Protein 9L6B (pdb70)

Foldseek 3Di:
DAAQDPLPPRDGNCPQLVCCLVVNDPQPDVSSVVSNVVSCVVVVPLVSVQVSDDVVVVSD/DCPVVVVVVVVFKAWDDKDWDDKDDDPVQQKIKTWIWIWIDGPHRIDIDTDIDMDGDDDD/DDDDDDDDDDDDDQQPQPPVNPRGGNVPDPND

Solvent-accessible surface area: 8846 Å² total; per-residue (Å²): 242,78,100,87,6,44,0,60,42,90,77,63,31,66,114,21,2,7,69,6,27,81,58,126,81,100,7,59,24,0,14,65,5,17,64,0,10,10,0,1,67,48,83,124,45,8,81,8,0,30,103,1,46,24,88,102,36,98,7,71,90,54,91,105,108,16,81,62,37,19,91,82,36,178,67,104,16,18,43,43,65,54,65,64,110,42,101,95,121,65,27,1,71,0,3,13,0,3,67,27,15,88,170,66,150,120,30,35,67,27,30,66,4,73,0,24,51,74,138,125,56,4,32,42,33,60,27,90,178,35,172,68,39,150,112,70,108,6,29,32,65,60,66,98,77,35,60,110,20,30,15,159

Nearest PDB structures (foldseek):
  2jq5-assembly1_A  TM=8.920E-01  e=1.299E-02  Rhodopseudomonas palustris
  2i9w-assembly1_A  TM=8.426E-01  e=1.910E-02  Psychrobacter arcticus
  7f0z-assembly1_A  TM=7.567E-01  e=7.129E-01  Aspergillus novofumigatus
  7f11-assembly1_B  TM=8.330E-01  e=1.146E+00  Aspergillus novofumigatus
  7f0y-assembly1_B  TM=8.295E-01  e=1.146E+00  Aspergillus novofumigatus

Radius of gyration: 15.63 Å; Cα contacts (8 Å, |Δi|>4): 291; chains: 3; bounding box: 42×42×37 Å

Sequence (152 aa):
MSQPCPCGSADEYSLCCGRIVSGERVAPDPSHLMRSRYCAFVMKDADYLIKSWHPTCNAAAFRDDIIAGFANTRWLGLTIFEHTWSEAENTGYVSFIARFSEQGKNGAIIERSRFIKENGQWYYIDGTRPQLGRNDPCPCGSGKKFKKCCGQ

InterPro domains:
  IPR004027 SEC-C motif [PF02810] (1-19)
  IPR004027 SEC-C motif [PF02810] (134-151)
  IPR023006 YchJ-like [MF_00612] (1-128)
  IPR032710 NTF2-like domain superfamily [SSF54427] (25-129)
  IPR048469 YchJ-like, middle NTF2-like domain [PF17775] (30-127)

Organism: Salmonella typhimurium (strain 14028s / SGSC 2262) (NCBI:txid588858)

Secondary structure (DSSP, 8-state):
---B-TTSSSSBGGGTHHHHHTTSS---SHHHHHHHHHHHHHTT-HHHHHHHB-GGG---/--HHHHHHHHTT-EEEEEEEEEEEEETTTTEEEEEEEEEEEETTEEEEEEEEEEEEE---/-EEEEEEE-----SSSBPTT--SSBTTTTT--

B-factor: mean 64.65, std 25.02, range [28.22, 167.65]

Structure (mmCIF, N/CA/C/O backbone):
data_9L6B
#
_entry.id   9L6B
#
_cell.length_a   58.937
_cell.length_b   58.937
_cell.length_c   124.367
_cell.angle_alpha   90.000
_cell.angle_beta   90.000
_cell.angle_gamma   90.000
#
_symmetry.space_group_name_H-M   'P 43 21 2'
#
loop_
_entity.id
_entity.type
_entity.pdbx_description
1 polymer 'UPF0225 protein YchJ -A'
2 polymer 'UPF0225 protein YchJ -B'
3 polymer 'UPF0225 protein YchJ -C'
4 water water
#
loop_
_atom_site.group_PDB
_atom_site.id
_atom_site.type_symbol
_atom_site.label_atom_id
_atom_site.label_alt_id
_atom_site.label_comp_id
_atom_site.label_asym_id
_atom_site.label_entity_id
_atom_site.label_seq_id
_atom_site.pdbx_PDB_ins_code
_atom_site.Cartn_x
_atom_site.Cartn_y
_atom_site.Cartn_z
_atom_site.occupancy
_atom_site.B_iso_or_equiv
_atom_site.auth_seq_id
_atom_site.auth_comp_id
_atom_site.auth_asym_id
_atom_site.auth_atom_id
_atom_site.pdbx_PDB_model_num
ATOM 1 N N . MET A 1 1 ? 34.17040 -21.91233 19.77788 1.000 64.36495 1 MET A N 1
ATOM 2 C CA . MET A 1 1 ? 33.46899 -20.64312 19.90603 1.000 61.07151 1 MET A CA 1
ATOM 3 C C . MET A 1 1 ? 31.99413 -20.99648 19.88850 1.000 62.14231 1 MET A C 1
ATOM 4 O O . MET A 1 1 ? 31.64129 -22.11798 19.53865 1.000 72.04449 1 MET A O 1
ATOM 9 N N . SER A 1 2 ? 31.10287 -20.10735 20.29662 1.000 51.10012 2 SER A N 1
ATOM 10 C CA . SER A 1 2 ? 29.73639 -20.56827 20.45913 1.000 62.89358 2 SER A CA 1
ATOM 11 C C . SER A 1 2 ? 28.76192 -19.54442 19.88495 1.000 67.46385 2 SER A C 1
ATOM 12 O O . SER A 1 2 ? 29.11297 -18.69658 19.05401 1.000 55.74848 2 SER A O 1
ATOM 15 N N . GLN A 1 3 ? 27.51266 -19.64188 20.34101 1.000 64.02191 3 GLN A N 1
ATOM 16 C CA . GLN A 1 3 ? 26.33741 -19.32900 19.53273 1.000 58.09431 3 GLN A CA 1
ATOM 17 C C . GLN A 1 3 ? 25.39646 -18.43528 20.32657 1.000 54.03932 3 GLN A C 1
ATOM 18 O O . GLN A 1 3 ? 24.35316 -18.87715 20.81410 1.000 49.57923 3 GLN A O 1
ATOM 24 N N . PRO A 1 4 ? 25.75199 -17.17254 20.49730 1.000 52.49402 4 PRO A N 1
ATOM 25 C CA . PRO A 1 4 ? 24.83389 -16.23427 21.14249 1.000 49.94478 4 PRO A CA 1
ATOM 26 C C . PRO A 1 4 ? 23.50197 -16.16619 20.42714 1.000 50.33422 4 PRO A C 1
ATOM 27 O O . PRO A 1 4 ? 23.44460 -16.16790 19.19178 1.000 49.83415 4 PRO A O 1
ATOM 31 N N . CYS A 1 5 ? 22.42707 -16.06821 21.22460 1.000 46.53766 5 CYS A N 1
ATOM 32 C CA . CYS A 1 5 ? 21.07451 -16.17088 20.70711 1.000 47.71737 5 CYS A CA 1
ATOM 33 C C . CYS A 1 5 ? 20.82480 -15.04840 19.69449 1.000 43.83444 5 CYS A C 1
ATOM 34 O O . CYS A 1 5 ? 21.11994 -13.88495 19.99418 1.000 43.29261 5 CYS A O 1
ATOM 37 N N . PRO A 1 6 ? 20.25274 -15.34304 18.53823 1.000 43.67736 6 PRO A N 1
ATOM 38 C CA . PRO A 1 6 ? 19.73752 -14.23919 17.71004 1.000 45.96335 6 PRO A CA 1
ATOM 39 C C . PRO A 1 6 ? 18.69162 -13.37385 18.43970 1.000 55.59532 6 PRO A C 1
ATOM 40 O O . PRO A 1 6 ? 18.41175 -12.28210 17.90564 1.000 56.30798 6 PRO A O 1
ATOM 44 N N . CYS A 1 7 ? 18.16536 -13.80533 19.63304 1.000 44.20270 7 CYS A N 1
ATOM 45 C CA . CYS A 1 7 ? 17.33390 -13.02216 20.57135 1.000 53.94336 7 CYS A CA 1
ATOM 46 C C . CYS A 1 7 ? 17.98656 -11.63921 20.54531 1.000 50.65052 7 CYS A C 1
ATOM 47 O O . CYS A 1 7 ? 17.31714 -10.60837 20.43129 1.000 50.50252 7 CYS A O 1
ATOM 50 N N . GLY A 1 8 ? 19.31530 -11.61437 20.56437 1.000 50.41284 8 GLY A N 1
ATOM 51 C CA . GLY A 1 8 ? 20.05305 -10.43660 20.96696 1.000 50.19001 8 GLY A CA 1
ATOM 52 C C . GLY A 1 8 ? 20.32102 -10.37870 22.45615 1.000 50.75900 8 GLY A C 1
ATOM 53 O O . GLY A 1 8 ? 20.81354 -9.35280 22.94857 1.000 51.34707 8 GLY A O 1
ATOM 54 N N . SER A 1 9 ? 20.03002 -11.45496 23.18806 1.000 48.00398 9 SER A N 1
ATOM 55 C CA . SER A 1 9 ? 20.07769 -11.42430 24.65019 1.000 51.31086 9 SER A CA 1
ATOM 56 C C . SER A 1 9 ? 21.47240 -11.64657 25.21376 1.000 58.75549 9 SER A C 1
ATOM 57 O O . SER A 1 9 ? 21.64564 -11.50971 26.43197 1.000 54.47185 9 SER A O 1
ATOM 60 N N . ALA A 1 10 ? 22.44998 -12.01535 24.37376 1.000 51.99193 10 ALA A N 1
ATOM 61 C CA . ALA A 1 10 ? 23.81747 -12.32700 24.79317 1.000 55.15102 10 ALA A CA 1
ATOM 62 C C . ALA A 1 10 ? 23.91539 -13.62494 25.58844 1.000 57.69206 10 ALA A C 1
ATOM 63 O O . ALA A 1 10 ? 24.92766 -13.86768 26.25458 1.000 58.71967 10 ALA A O 1
ATOM 65 N N . ASP A 1 11 ? 22.89030 -14.46783 25.55502 1.000 56.98532 11 ASP A N 1
ATOM 66 C CA . ASP A 1 11 ? 22.99461 -15.82406 26.07101 1.000 48.41388 11 ASP A CA 1
ATOM 67 C C . ASP A 1 11 ? 23.21315 -16.79795 24.92504 1.000 54.42733 11 ASP A C 1
ATOM 68 O O . ASP A 1 11 ? 22.85661 -16.52426 23.77750 1.000 50.11505 11 ASP A O 1
ATOM 73 N N . GLU A 1 12 ? 23.78540 -17.95507 25.24717 1.000 52.65418 12 GLU A N 1
ATOM 74 C CA . GLU A 1 12 ? 23.82288 -19.04435 24.27626 1.000 51.74369 12 GLU A CA 1
ATOM 75 C C . GLU A 1 12 ? 22.42187 -19.33701 23.75645 1.000 54.44368 12 GLU A C 1
ATOM 76 O O . GLU A 1 12 ? 21.45814 -19.38113 24.52759 1.000 52.20175 12 GLU A O 1
ATOM 82 N N . TYR A 1 13 ? 22.32222 -19.57408 22.44236 1.000 51.09727 13 TYR A N 1
ATOM 83 C CA . TYR A 1 13 ? 21.02953 -19.85860 21.83491 1.000 52.03905 13 TYR A CA 1
ATOM 84 C C . TYR A 1 13 ? 20.34034 -21.02367 22.52995 1.000 56.41604 13 TYR A C 1
ATOM 85 O O . TYR A 1 13 ? 19.14771 -20.94774 22.84428 1.000 54.23812 13 TYR A O 1
ATOM 94 N N . SER A 1 14 ? 21.08379 -22.10579 22.79407 1.000 55.24856 14 SER A N 1
ATOM 95 C CA . SER A 1 14 ? 20.51786 -23.28447 23.44641 1.000 58.36595 14 SER A CA 1
ATOM 96 C C . SER A 1 14 ? 19.99136 -22.99054 24.84588 1.000 56.40836 14 SER A C 1
ATOM 97 O O . SER A 1 14 ? 19.18856 -23.77055 25.35902 1.000 58.90630 14 SER A O 1
ATOM 100 N N . LEU A 1 15 ? 20.43966 -21.91225 25.48312 1.000 54.19633 15 LEU A N 1
ATOM 101 C CA . LEU A 1 15 ? 19.93969 -21.51782 26.79584 1.000 54.90039 15 LEU A CA 1
ATOM 102 C C . LEU A 1 15 ? 19.00704 -20.30614 26.76459 1.000 59.19991 15 LEU A C 1
ATOM 103 O O . LEU A 1 15 ? 18.47493 -19.93760 27.81343 1.000 60.81553 15 LEU A O 1
ATOM 108 N N . CYS A 1 16 ? 18.79774 -19.67141 25.60408 1.000 53.53789 16 CYS A N 1
ATOM 109 C CA . CYS A 1 16 ? 17.86820 -18.54665 25.47273 1.000 54.78670 16 CYS A CA 1
ATOM 110 C C . CYS A 1 16 ? 16.64468 -19.03803 24.71236 1.000 55.64094 16 CYS A C 1
ATOM 111 O O . CYS A 1 16 ? 15.85488 -19.82803 25.22876 1.000 52.98027 16 CYS A O 1
ATOM 114 N N . CYS A 1 17 ? 16.52246 -18.62711 23.45467 1.000 54.28304 17 CYS A N 1
ATOM 115 C CA . CYS A 1 17 ? 15.34100 -18.95724 22.67184 1.000 57.33442 17 CYS A CA 1
ATOM 116 C C . CYS A 1 17 ? 15.28290 -20.43407 22.26647 1.000 55.06699 17 CYS A C 1
ATOM 117 O O . CYS A 1 17 ? 14.19078 -20.95068 22.00262 1.000 50.10856 17 CYS A O 1
ATOM 120 N N . GLY A 1 18 ? 16.41570 -21.13933 22.26874 1.000 53.38443 18 GLY A N 1
ATOM 121 C CA . GLY A 1 18 ? 16.43666 -22.51191 21.77517 1.000 54.14611 18 GLY A CA 1
ATOM 122 C C . GLY A 1 18 ? 15.68642 -23.49885 22.65047 1.000 57.73833 18 GLY A C 1
ATOM 123 O O . GLY A 1 18 ? 15.08879 -24.45352 22.14573 1.000 61.16664 18 GLY A O 1
ATOM 124 N N . ARG A 1 19 ? 15.72598 -23.29924 23.96773 1.000 57.83322 19 ARG A N 1
ATOM 125 C CA . ARG A 1 19 ? 14.93921 -24.12556 24.87989 1.000 58.96447 19 ARG A CA 1
ATOM 126 C C . ARG A 1 19 ? 13.44469 -24.01642 24.60829 1.000 56.86716 19 ARG A C 1
ATOM 127 O O . ARG A 1 19 ? 12.69248 -24.97136 24.84011 1.000 57.23224 19 ARG A O 1
ATOM 135 N N . ILE A 1 20 ? 12.98654 -22.83939 24.18653 1.000 56.41056 20 ILE A N 1
ATOM 136 C CA . ILE A 1 20 ? 11.56630 -22.64417 23.93146 1.000 55.27372 20 ILE A CA 1
ATOM 137 C C . ILE A 1 20 ? 11.19054 -23.23089 22.57940 1.000 53.14757 20 ILE A C 1
ATOM 138 O O . ILE A 1 20 ? 10.17149 -23.91328 22.44010 1.000 53.19213 20 ILE A O 1
ATOM 143 N N . VAL A 1 21 ? 12.01128 -22.98501 21.56386 1.000 52.58321 21 VAL A N 1
ATOM 144 C CA . VAL A 1 21 ? 11.69390 -23.50008 20.23721 1.000 54.22537 21 VAL A CA 1
ATOM 145 C C . VAL A 1 21 ? 11.65093 -25.02468 20.25746 1.000 60.32630 21 VAL A C 1
ATOM 146 O O . VAL A 1 21 ? 10.78214 -25.64570 19.63273 1.000 61.32273 21 VAL A O 1
ATOM 150 N N . SER A 1 22 ? 12.54270 -25.64811 21.03297 1.000 60.99839 22 SER A N 1
ATOM 151 C CA . SER A 1 22 ? 12.62916 -27.10089 21.08854 1.000 61.06591 22 SER A CA 1
ATOM 152 C C . SER A 1 22 ? 11.46118 -27.73935 21.82592 1.000 64.72297 22 SER A C 1
ATOM 153 O O . SER A 1 22 ? 11.31161 -28.96157 21.76383 1.000 68.75194 22 SER A O 1
ATOM 156 N N . GLY A 1 23 ? 10.63830 -26.95774 22.52133 1.000 62.71882 23 GLY A N 1
ATOM 157 C CA . GLY A 1 23 ? 9.55711 -27.50822 23.30908 1.000 57.54664 23 GLY A CA 1
ATOM 158 C C . GLY A 1 23 ? 9.94410 -27.88211 24.71629 1.000 59.72140 23 GLY A C 1
ATOM 159 O O . GLY A 1 23 ? 9.08212 -28.32195 25.48470 1.000 58.81284 23 GLY A O 1
ATOM 160 N N . GLU A 1 24 ? 11.21148 -27.69657 25.08137 1.000 61.34175 24 GLU A N 1
ATOM 161 C CA . GLU A 1 24 ? 11.70135 -28.11361 26.38846 1.000 60.40683 24 GLU A CA 1
ATOM 162 C C . GLU A 1 24 ? 11.28658 -27.15244 27.49596 1.000 60.42691 24 GLU A C 1
ATOM 163 O O . GLU A 1 24 ? 11.16959 -27.56326 28.65660 1.000 68.43703 24 GLU A O 1
ATOM 169 N N . ARG A 1 25 ? 11.05736 -25.88200 27.17693 1.000 57.14725 25 ARG A N 1
ATOM 170 C CA . ARG A 1 25 ? 10.65779 -24.90097 28.17962 1.000 60.42263 25 ARG A CA 1
ATOM 171 C C . ARG A 1 25 ? 9.46788 -24.09578 27.66973 1.000 59.20381 25 ARG A C 1
ATOM 172 O O . ARG A 1 25 ? 9.49642 -23.57982 26.55141 1.000 55.32128 25 ARG A O 1
ATOM 180 N N . VAL A 1 26 ? 8.42511 -23.98701 28.49244 1.000 60.24856 26 VAL A N 1
ATOM 181 C CA . VAL A 1 26 ? 7.31089 -23.10225 28.17616 1.000 55.87336 26 VAL A CA 1
ATOM 182 C C . VAL A 1 26 ? 7.76088 -21.65314 28.32314 1.000 54.27109 26 VAL A C 1
ATOM 183 O O . VAL A 1 26 ? 8.42665 -21.29049 29.30088 1.000 49.88053 26 VAL A O 1
ATOM 187 N N . ALA A 1 27 ? 7.39568 -20.82133 27.35763 1.000 49.84878 27 ALA A N 1
ATOM 188 C CA . ALA A 1 27 ? 7.78350 -19.41856 27.38897 1.000 48.25688 27 ALA A CA 1
ATOM 189 C C . ALA A 1 27 ? 7.10176 -18.71452 28.54807 1.000 51.80503 27 ALA A C 1
ATOM 190 O O . ALA A 1 27 ? 5.86743 -18.65816 28.58158 1.000 54.34034 27 ALA A O 1
ATOM 192 N N . PRO A 1 28 ? 7.84559 -18.14422 29.50073 1.000 50.80304 28 PRO A N 1
ATOM 193 C CA . PRO A 1 28 ? 7.21176 -17.61683 30.72097 1.000 49.75328 28 PRO A CA 1
ATOM 194 C C . PRO A 1 28 ? 6.43086 -16.33529 30.52543 1.000 49.92714 28 PRO A C 1
ATOM 195 O O . PRO A 1 28 ? 5.58435 -16.03969 31.37036 1.000 46.58647 28 PRO A O 1
ATOM 199 N N . ASP A 1 29 ? 6.66573 -15.55337 29.47249 1.000 47.09397 29 ASP A N 1
ATOM 200 C CA . ASP A 1 29 ? 5.95334 -14.29045 29.33805 1.000 47.96851 29 ASP A CA 1
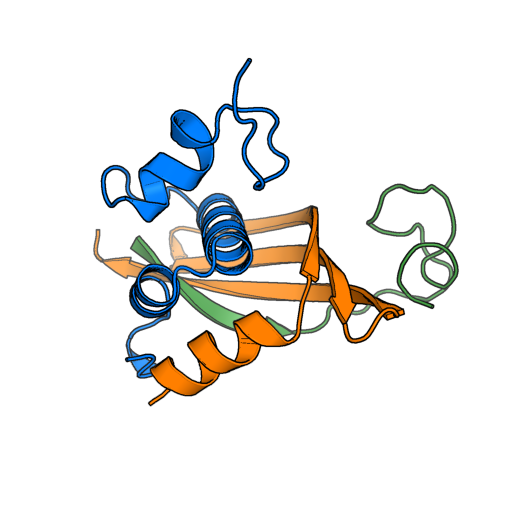ATOM 201 C C . ASP A 1 29 ? 5.93059 -13.90686 27.86290 1.000 43.24170 29 ASP A C 1
ATOM 202 O O . ASP A 1 29 ? 6.58343 -14.55748 27.04296 1.000 49.29398 29 ASP A O 1
ATOM 207 N N . PRO A 1 30 ? 5.18914 -12.86185 27.48723 1.000 43.94108 30 PRO A N 1
ATOM 208 C CA . PRO A 1 30 ? 5.14996 -12.50737 26.04897 1.000 43.66244 30 PRO A CA 1
ATOM 209 C C . PRO A 1 30 ? 6.49633 -12.05774 25.49484 1.000 44.43408 30 PRO A C 1
ATOM 210 O O . PRO A 1 30 ? 6.79335 -12.32724 24.32468 1.000 41.31202 30 PRO A O 1
ATOM 214 N N . SER A 1 31 ? 7.33052 -11.39913 26.29868 1.000 46.24187 31 SER A N 1
ATOM 215 C CA . SER A 1 31 ? 8.64497 -10.98718 25.81646 1.000 46.51303 31 SER A CA 1
ATOM 216 C C . SER A 1 31 ? 9.47191 -12.18598 25.36430 1.000 45.30153 31 SER A C 1
ATOM 217 O O . SER A 1 31 ? 10.05932 -12.17511 24.28256 1.000 48.40731 31 SER A O 1
ATOM 220 N N . HIS A 1 32 ? 9.52532 -13.23673 26.18134 1.000 44.30595 32 HIS A N 1
ATOM 221 C CA . HIS A 1 32 ? 10.24834 -14.43339 25.77798 1.000 44.44709 32 HIS A CA 1
ATOM 222 C C . HIS A 1 32 ? 9.62689 -15.06588 24.54375 1.000 44.51572 32 HIS A C 1
ATOM 223 O O . HIS A 1 32 ? 10.34202 -15.62232 23.70558 1.000 47.22088 32 HIS A O 1
ATOM 230 N N . LEU A 1 33 ? 8.29409 -15.02823 24.42105 1.000 45.53500 33 LEU A N 1
ATOM 231 C CA . LEU A 1 33 ? 7.66589 -15.62561 23.24330 1.000 43.23329 33 LEU A CA 1
ATOM 232 C C . LEU A 1 33 ? 8.03572 -14.85010 21.99221 1.000 42.43499 33 LEU A C 1
ATOM 233 O O . LEU A 1 33 ? 8.35794 -15.44363 20.95592 1.000 42.98770 33 LEU A O 1
ATOM 238 N N . MET A 1 34 ? 7.96543 -13.52371 22.07641 1.000 41.13591 34 MET A N 1
ATOM 239 C CA . MET A 1 34 ? 8.34575 -12.66152 20.96522 1.000 47.43688 34 MET A CA 1
ATOM 240 C C . MET A 1 34 ? 9.76372 -12.96095 20.51285 1.000 45.07124 34 MET A C 1
ATOM 241 O O . MET A 1 34 ? 10.01079 -13.18902 19.32987 1.000 40.44156 34 MET A O 1
ATOM 246 N N . ARG A 1 35 ? 10.70398 -12.98841 21.45635 1.000 48.73471 35 ARG A N 1
ATOM 247 C CA . ARG A 1 35 ? 12.07955 -13.32709 21.11337 1.000 49.32171 35 ARG A CA 1
ATOM 248 C C . ARG A 1 35 ? 12.15057 -14.65461 20.39604 1.000 47.63752 35 ARG A C 1
ATOM 249 O O . ARG A 1 35 ? 12.83376 -14.77478 19.37407 1.000 44.47659 35 ARG A O 1
ATOM 257 N N . SER A 1 36 ? 11.44130 -15.66581 20.90710 1.000 44.10748 36 SER A N 1
ATOM 258 C CA . SER A 1 36 ? 11.56264 -17.00189 20.32788 1.000 48.09296 36 SER A CA 1
ATOM 259 C C . SER A 1 36 ? 10.94298 -17.07936 18.93671 1.000 45.95743 36 SER A C 1
ATOM 260 O O . SER A 1 36 ? 11.39436 -17.87252 18.10493 1.000 45.64466 36 SER A O 1
ATOM 263 N N . ARG A 1 37 ? 9.90042 -16.29530 18.65758 1.000 44.48923 37 ARG A N 1
ATOM 264 C CA . ARG A 1 37 ? 9.36369 -16.29164 17.29572 1.000 46.36049 37 ARG A CA 1
ATOM 265 C C . ARG A 1 37 ? 10.28160 -15.53558 16.34562 1.000 49.27176 37 ARG A C 1
ATOM 266 O O . ARG A 1 37 ? 10.39068 -15.89962 15.17382 1.000 49.82532 37 ARG A O 1
ATOM 274 N N . TYR A 1 38 ? 10.92945 -14.46728 16.81700 1.000 48.49055 38 TYR A N 1
ATOM 275 C CA . TYR A 1 38 ? 11.92361 -13.80889 15.98239 1.000 48.36292 38 TYR A CA 1
ATOM 276 C C . TYR A 1 38 ? 13.03509 -14.78495 15.60806 1.000 52.29138 38 TYR A C 1
ATOM 277 O O . TYR A 1 38 ? 13.46112 -14.83843 14.44957 1.000 46.80348 38 TYR A O 1
ATOM 286 N N . CYS A 1 39 ? 13.48993 -15.59247 16.57274 1.000 48.66638 39 CYS A N 1
ATOM 287 C CA . CYS A 1 39 ? 14.47351 -16.62744 16.27397 1.000 49.19582 39 CYS A CA 1
ATOM 288 C C . CYS A 1 39 ? 13.96652 -17.57601 15.20915 1.000 53.54351 39 CYS A C 1
ATOM 289 O O . CYS A 1 39 ? 14.67238 -17.85598 14.23983 1.000 54.65440 39 CYS A O 1
ATOM 292 N N . ALA A 1 40 ? 12.74506 -18.09055 15.37606 1.000 51.51807 40 ALA A N 1
ATOM 293 C CA . ALA A 1 40 ? 12.18178 -19.00202 14.38314 1.000 51.32650 40 ALA A CA 1
AT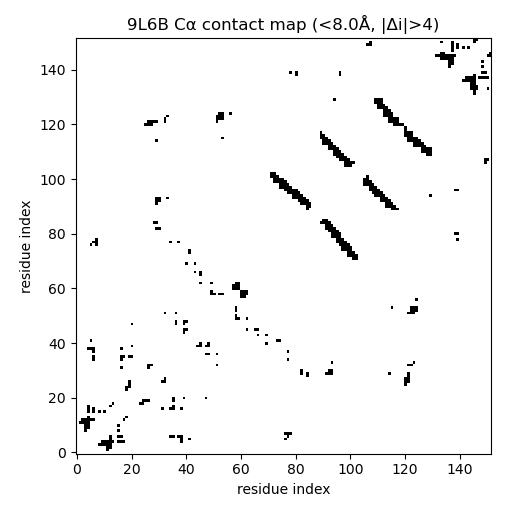OM 294 C C . ALA A 1 40 ? 12.10200 -18.36819 12.99815 1.000 53.17974 40 ALA A C 1
ATOM 295 O O . ALA A 1 40 ? 12.20409 -19.07507 11.99327 1.000 54.00899 40 ALA A O 1
ATOM 297 N N . PHE A 1 41 ? 11.92351 -17.05053 12.90723 1.000 52.47369 41 PHE A N 1
ATOM 298 C CA . PHE A 1 41 ? 11.99718 -16.41170 11.59443 1.000 52.22567 41 PHE A CA 1
ATOM 299 C C . PHE A 1 41 ? 13.42461 -16.43388 11.05808 1.000 55.12472 41 PHE A C 1
ATOM 300 O O . PHE A 1 41 ? 13.65808 -16.74577 9.88160 1.000 58.02179 41 PHE A O 1
ATOM 308 N N . VAL A 1 42 ? 14.38286 -16.06341 11.90551 1.000 51.86803 42 VAL A N 1
ATOM 309 C CA . VAL A 1 42 ? 15.80012 -16.13652 11.56013 1.000 54.16336 42 VAL A CA 1
ATOM 310 C C . VAL A 1 42 ? 16.18017 -17.55549 11.14844 1.000 55.73947 42 VAL A C 1
ATOM 311 O O . VAL A 1 42 ? 16.81088 -17.76949 10.10852 1.000 58.42312 42 VAL A O 1
ATOM 315 N N . MET A 1 43 ? 15.78363 -18.54666 11.94476 1.000 53.52201 43 MET A N 1
ATOM 316 C CA . MET A 1 43 ? 16.16434 -19.93398 11.71731 1.000 56.85831 43 MET A CA 1
ATOM 317 C C . MET A 1 43 ? 15.23981 -20.65563 10.74858 1.000 55.82430 43 MET A C 1
ATOM 318 O O . MET A 1 43 ? 15.38779 -21.86974 10.56463 1.000 57.39171 43 MET A O 1
ATOM 323 N N . LYS A 1 44 ? 14.28450 -19.94325 10.14858 1.000 57.94990 44 LYS A N 1
ATOM 324 C CA . LYS A 1 44 ? 13.36563 -20.49890 9.15579 1.000 55.37581 44 LYS A CA 1
ATOM 325 C C . LYS A 1 44 ? 12.68571 -21.77408 9.65487 1.000 55.94176 44 LYS A C 1
ATOM 326 O O . LYS A 1 44 ? 12.52027 -22.75013 8.91881 1.000 59.74584 44 LYS A O 1
ATOM 332 N N . ASP A 1 45 ? 12.25015 -21.74383 10.91768 1.000 53.00880 45 ASP A N 1
ATOM 333 C CA . ASP A 1 45 ? 11.52299 -22.84819 11.55321 1.000 55.72749 45 ASP A CA 1
ATOM 334 C C . ASP A 1 45 ? 10.01909 -22.56581 11.47564 1.000 62.68265 45 ASP A C 1
ATOM 335 O O . ASP A 1 45 ? 9.42245 -22.02791 12.41403 1.000 55.82310 45 ASP A O 1
ATOM 340 N N . ALA A 1 46 ? 9.39219 -22.97676 10.36154 1.000 58.35465 46 ALA A N 1
ATOM 341 C CA . ALA A 1 46 ? 7.96814 -22.71417 10.16848 1.000 55.06266 46 ALA A CA 1
ATOM 342 C C . ALA A 1 46 ? 7.10482 -23.44483 11.18640 1.000 55.54619 46 ALA A C 1
ATOM 343 O O . ALA A 1 46 ? 6.05549 -22.93280 11.57729 1.000 56.53382 46 ALA A O 1
ATOM 345 N N . ASP A 1 47 ? 7.52223 -24.62685 11.64006 1.000 59.09295 47 ASP A N 1
ATOM 346 C CA . ASP A 1 47 ? 6.67675 -25.38964 12.55574 1.000 57.87242 47 ASP A CA 1
ATOM 347 C C . ASP A 1 47 ? 6.56958 -24.71657 13.91958 1.000 56.69798 47 ASP A C 1
ATOM 348 O O . ASP A 1 47 ? 5.50653 -24.75652 14.54669 1.000 53.26514 47 ASP A O 1
ATOM 353 N N . TYR A 1 48 ? 7.64626 -24.08890 14.40385 1.000 54.39033 48 TYR A N 1
ATOM 354 C CA . TYR A 1 48 ? 7.52697 -23.39770 15.68360 1.000 53.24710 48 TYR A CA 1
ATOM 355 C C . TYR A 1 48 ? 6.63768 -22.16879 15.55877 1.000 52.69024 48 TYR A C 1
ATOM 356 O O . TYR A 1 48 ? 5.90694 -21.83292 16.49512 1.000 51.42713 48 TYR A O 1
ATOM 365 N N . LEU A 1 49 ? 6.70589 -21.46625 14.42706 1.000 52.80639 49 LEU A N 1
ATOM 366 C CA . LEU A 1 49 ? 5.82424 -20.32039 14.22987 1.000 52.62617 49 LEU A CA 1
ATOM 367 C C . LEU A 1 49 ? 4.36911 -20.74682 14.22341 1.000 51.83782 49 LEU A C 1
ATOM 368 O O . LEU A 1 49 ? 3.51155 -20.09299 14.83317 1.000 50.37029 49 LEU A O 1
ATOM 373 N N . ILE A 1 50 ? 4.07075 -21.83840 13.53109 1.000 51.96756 50 ILE A N 1
ATOM 374 C CA . ILE A 1 50 ? 2.71034 -22.35438 13.53439 1.000 52.95829 50 ILE A CA 1
ATOM 375 C C . ILE A 1 50 ? 2.28109 -22.67283 14.95617 1.000 52.80201 50 ILE A C 1
ATOM 376 O O . ILE A 1 50 ? 1.21961 -22.23770 15.41019 1.000 52.95466 50 ILE A O 1
ATOM 381 N N . LYS A 1 51 ? 3.13465 -23.38418 15.70191 1.000 52.44482 51 LYS A N 1
ATOM 382 C CA . LYS A 1 51 ? 2.78727 -23.83424 17.04603 1.000 51.12381 51 LYS A CA 1
ATOM 383 C C . LYS A 1 51 ? 2.62545 -22.68567 18.04656 1.000 53.13397 51 LYS A C 1
ATOM 384 O O . LYS A 1 51 ? 1.92209 -22.85391 19.05586 1.000 48.95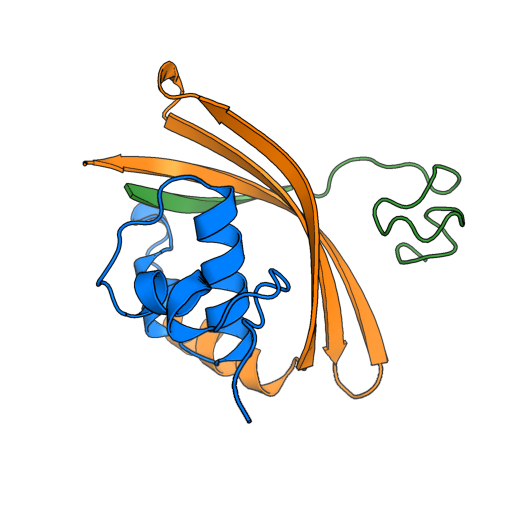413 51 LYS A O 1
ATOM 390 N N . SER A 1 52 ? 3.26563 -21.53797 17.81927 1.000 47.48661 52 SER A N 1
ATOM 391 C CA . SER A 1 52 ? 3.12964 -20.41160 18.73257 1.000 52.17984 52 SER A CA 1
ATOM 392 C C . SER A 1 52 ? 2.12157 -19.37617 18.25379 1.000 49.81264 52 SER A C 1
ATOM 393 O O . SER A 1 52 ? 1.93347 -18.36211 18.93242 1.000 48.36935 52 SER A O 1
ATOM 396 N N . TRP A 1 53 ? 1.46393 -19.61590 17.11928 1.000 49.89645 53 TRP A N 1
ATOM 397 C CA . TRP A 1 53 ? 0.34783 -18.78803 16.67584 1.000 48.82978 53 TRP A CA 1
ATOM 398 C C . TRP A 1 53 ? -0.93883 -19.21826 17.38546 1.000 45.74591 53 TRP A C 1
ATOM 399 O O . TRP A 1 53 ? -1.23611 -20.41530 17.48567 1.000 45.10502 53 TRP A O 1
ATOM 410 N N . HIS A 1 54 ? -1.71094 -18.23629 17.84797 1.000 42.27163 54 HIS A N 1
ATOM 411 C CA . HIS A 1 54 ? -2.97829 -18.51518 18.52039 1.000 46.63158 54 HIS A CA 1
ATOM 412 C C . HIS A 1 54 ? -3.83418 -19.46181 17.68222 1.000 48.95623 54 HIS A C 1
ATOM 413 O O . HIS A 1 54 ? -3.94826 -19.27179 16.46528 1.000 49.53679 54 HIS A O 1
ATOM 420 N N . PRO A 1 55 ? -4.46631 -20.47158 18.29348 1.000 52.24904 55 PRO A N 1
ATOM 421 C CA . PRO A 1 55 ? -5.13824 -21.51063 17.49633 1.000 48.34761 55 PRO A CA 1
ATOM 422 C C . PRO A 1 55 ? -6.24257 -20.98831 16.58884 1.000 49.53222 55 PRO A C 1
ATOM 423 O O . PRO A 1 55 ? -6.45760 -21.56389 15.51872 1.000 50.58658 55 PRO A O 1
ATOM 427 N N . THR A 1 56 ? -6.94276 -19.91531 16.96074 1.000 49.66046 56 THR A N 1
ATOM 428 C CA . THR A 1 56 ? -8.03218 -19.44715 16.10801 1.000 53.33588 56 THR A CA 1
ATOM 429 C C . THR A 1 56 ? -7.54477 -18.92327 14.76449 1.000 52.60443 56 THR A C 1
ATOM 430 O O . THR A 1 56 ? -8.33143 -18.85434 13.81250 1.000 52.65763 56 THR A O 1
ATOM 434 N N . CYS A 1 57 ? -6.26166 -18.59088 14.64623 1.000 56.30719 57 CYS A N 1
ATOM 435 C CA . CYS A 1 57 ? -5.75524 -18.07900 13.38130 1.000 49.28567 57 CYS A CA 1
ATOM 436 C C . CYS A 1 57 ? -5.54189 -19.17403 12.35055 1.000 49.92656 57 CYS A C 1
ATOM 437 O O . CYS A 1 57 ? -5.36973 -18.86587 11.16291 1.000 50.24826 57 CYS A O 1
ATOM 440 N N . ASN A 1 58 ? -5.51903 -20.43298 12.78010 1.000 46.83896 58 ASN A N 1
ATOM 441 C CA . ASN A 1 58 ? -5.47225 -21.57092 11.87083 1.000 48.22717 58 ASN A CA 1
ATOM 442 C C . ASN A 1 58 ? -4.16432 -21.58062 11.06259 1.000 57.35567 58 ASN A C 1
ATOM 443 O O . ASN A 1 58 ? -4.15213 -21.77766 9.84086 1.000 55.13563 58 ASN A O 1
ATOM 448 N N . ALA A 1 59 ? -3.03914 -21.40810 11.77305 1.000 54.24062 59 ALA A N 1
ATOM 449 C CA . ALA A 1 59 ? -1.75491 -21.17334 11.10650 1.000 57.59130 59 ALA A CA 1
ATOM 450 C C . ALA A 1 59 ? -1.29547 -22.36160 10.25254 1.000 59.79472 59 ALA A C 1
ATOM 451 O O . ALA A 1 59 ? -0.57855 -22.16841 9.26233 1.000 55.13663 59 ALA A O 1
ATOM 453 N N . ALA A 1 60 ? -1.68368 -23.58364 10.62144 1.000 56.96960 60 ALA A N 1
ATOM 454 C CA . ALA A 1 60 ? -1.21014 -24.82521 9.98734 1.000 61.17382 60 ALA A CA 1
ATOM 455 C C . ALA A 1 60 ? -1.34890 -24.88244 8.46293 1.000 62.34134 60 ALA A C 1
ATOM 456 O O . ALA A 1 60 ? -2.03363 -24.06508 7.86091 1.000 66.25500 60 ALA A O 1
ATOM 458 N N . ALA B 2 1 ? -2.87670 -23.70791 5.54811 1.000 71.73780 61 ALA B N 1
ATOM 459 C CA . ALA B 2 1 ? -3.41288 -22.35638 5.55229 1.000 72.06041 61 ALA B CA 1
ATOM 460 C C . ALA B 2 1 ? -2.27605 -21.34680 5.39597 1.000 73.58064 61 ALA B C 1
ATOM 461 O O . ALA B 2 1 ? -2.07556 -20.83074 4.29160 1.000 84.56772 61 ALA B O 1
ATOM 463 N N . PHE B 2 2 ? -1.52854 -21.05106 6.46406 1.000 65.37028 62 PHE B N 1
ATOM 464 C CA . PHE B 2 2 ? -0.37722 -20.16666 6.30399 1.000 64.97042 62 PHE B CA 1
ATOM 465 C C . PHE B 2 2 ? 0.87033 -20.89974 5.91685 1.000 63.48255 62 PHE B C 1
ATOM 466 O O . PHE B 2 2 ? 1.84156 -20.24206 5.54539 1.000 64.45648 62 PHE B O 1
ATOM 474 N N . ARG B 2 3 ? 0.92474 -22.20671 6.16029 1.000 58.20911 63 ARG B N 1
ATOM 475 C CA . ARG B 2 3 ? 2.22344 -22.84819 6.26937 1.000 59.81951 63 ARG B CA 1
ATOM 476 C C . ARG B 2 3 ? 3.12073 -22.50402 5.08928 1.000 67.36193 63 ARG B C 1
ATOM 477 O O . ARG B 2 3 ? 4.28904 -22.14704 5.27754 1.000 62.43091 63 ARG B O 1
ATOM 485 N N . ASP B 2 4 ? 2.57083 -22.52735 3.86818 1.000 67.74094 64 ASP B N 1
ATOM 486 C CA . ASP B 2 4 ? 3.37820 -22.18762 2.70072 1.000 65.20266 64 ASP B CA 1
ATOM 487 C C . ASP B 2 4 ? 3.58732 -20.68000 2.56058 1.000 64.47749 64 ASP B C 1
ATOM 488 O O . ASP B 2 4 ? 4.64080 -20.25722 2.07518 1.000 67.38573 64 ASP B O 1
ATOM 493 N N . ASP B 2 5 ? 2.61521 -19.85504 2.97117 1.000 64.23536 65 ASP B N 1
ATOM 494 C CA . ASP B 2 5 ? 2.88727 -18.42734 3.15828 1.000 65.87995 65 ASP B CA 1
ATOM 495 C C . ASP B 2 5 ? 4.12683 -18.21377 4.01903 1.000 66.83155 65 ASP B C 1
ATOM 496 O O . ASP B 2 5 ? 4.93837 -17.32287 3.74627 1.000 68.64727 65 ASP B O 1
ATOM 501 N N . ILE B 2 6 ? 4.26684 -19.00638 5.08755 1.000 64.98625 66 ILE B N 1
ATOM 502 C CA . ILE B 2 6 ? 5.35429 -18.80382 6.04032 1.000 67.81355 66 ILE B CA 1
ATOM 503 C C . ILE B 2 6 ? 6.68646 -19.19671 5.41601 1.000 62.32159 66 ILE B C 1
ATOM 504 O O . ILE B 2 6 ? 7.64779 -18.42044 5.43107 1.000 59.95560 66 ILE B O 1
ATOM 509 N N . ILE B 2 7 ? 6.76995 -20.41836 4.87863 1.000 64.68912 67 ILE B N 1
ATOM 510 C CA . ILE B 2 7 ? 7.99167 -20.83919 4.19338 1.000 65.79563 67 ILE B CA 1
ATOM 511 C C . ILE B 2 7 ? 8.35748 -19.83949 3.10794 1.000 64.10180 67 ILE B C 1
ATOM 512 O O . ILE B 2 7 ? 9.51617 -19.42544 2.99455 1.000 69.63179 67 ILE B O 1
ATOM 517 N N . ALA B 2 8 ? 7.36237 -19.37330 2.34749 1.000 65.25909 68 ALA B N 1
ATOM 518 C CA . ALA B 2 8 ? 7.64489 -18.49142 1.21762 1.000 64.74827 68 ALA B CA 1
ATOM 519 C C . ALA B 2 8 ? 8.24569 -17.17254 1.67917 1.000 67.82182 68 ALA B C 1
ATOM 520 O O . ALA B 2 8 ? 9.07709 -16.58232 0.97886 1.000 64.20642 68 ALA B O 1
ATOM 522 N N . GLY B 2 9 ? 7.84541 -16.69613 2.86258 1.000 70.16722 69 GLY B N 1
ATOM 523 C CA . GLY B 2 9 ? 8.40245 -15.46506 3.40966 1.000 65.59780 69 GLY B CA 1
ATOM 524 C C . GLY B 2 9 ? 9.85000 -15.58019 3.85360 1.000 62.63109 69 GLY B C 1
ATOM 525 O O . GLY B 2 9 ? 10.50879 -14.55572 4.07335 1.000 61.65718 69 GLY B O 1
ATOM 526 N N . PHE B 2 10 ? 10.36032 -16.80402 3.98559 1.000 63.21779 70 PHE B N 1
ATOM 527 C CA . PHE B 2 10 ? 11.75852 -16.98853 4.36354 1.000 63.16967 70 PHE B CA 1
ATOM 528 C C . PHE B 2 10 ? 12.70269 -16.54152 3.24954 1.000 66.13382 70 PHE B C 1
ATOM 529 O O . PHE B 2 10 ? 13.70225 -15.86247 3.50803 1.000 66.25371 70 PHE B O 1
ATOM 537 N N . ALA B 2 11 ? 12.38551 -16.88459 2.00052 1.000 65.03039 71 ALA B N 1
ATOM 538 C CA . ALA B 2 11 ? 13.27451 -16.57059 0.88874 1.000 67.32393 71 ALA B CA 1
ATOM 539 C C . ALA B 2 11 ? 13.46891 -15.07422 0.68179 1.000 70.08771 71 ALA B C 1
ATOM 540 O O . ALA B 2 11 ? 14.45095 -14.66916 0.05373 1.000 75.15293 71 ALA B O 1
ATOM 542 N N . ASN B 2 12 ? 12.57812 -14.23851 1.20085 1.000 67.65122 72 ASN B N 1
ATOM 543 C CA . ASN B 2 12 ? 12.56256 -12.84147 0.80061 1.000 65.62123 72 ASN B CA 1
ATOM 544 C C . ASN B 2 12 ? 13.19899 -11.89085 1.80200 1.000 65.81515 72 ASN B C 1
ATOM 545 O O . ASN B 2 12 ? 13.40212 -10.71863 1.46755 1.000 66.22587 72 ASN B O 1
ATOM 550 N N . THR B 2 13 ? 13.51854 -12.33534 3.01030 1.000 64.23848 73 THR B N 1
ATOM 551 C CA . THR B 2 13 ? 13.95991 -11.38588 4.01684 1.000 61.62793 73 THR B CA 1
ATOM 552 C C . THR B 2 13 ? 15.19667 -11.90665 4.73528 1.000 57.80713 73 THR B C 1
ATOM 553 O O . THR B 2 13 ? 15.34594 -13.10764 4.97860 1.000 57.08322 73 THR B O 1
ATOM 557 N N . ARG B 2 14 ? 16.10319 -10.99034 5.03622 1.000 55.33629 74 ARG B N 1
ATOM 558 C CA . ARG B 2 14 ? 17.29097 -11.28443 5.81861 1.000 56.34046 74 ARG B CA 1
ATOM 559 C C . ARG B 2 14 ? 17.20949 -10.44147 7.08403 1.000 57.97264 74 ARG B C 1
ATOM 560 O O . ARG B 2 14 ? 17.18789 -9.20853 7.00604 1.000 54.01128 74 ARG B O 1
ATOM 568 N N . TRP B 2 15 ? 17.12226 -11.10075 8.24304 1.000 51.85401 75 TRP B N 1
ATOM 569 C CA . TRP B 2 15 ? 16.88401 -10.39337 9.49670 1.000 52.72703 75 TRP B CA 1
ATOM 570 C C . TRP B 2 15 ? 18.19993 -9.95439 10.11930 1.000 50.58521 75 TRP B C 1
ATOM 571 O O . TRP B 2 15 ? 19.18241 -10.70046 10.11501 1.000 52.72043 75 TRP B O 1
ATOM 582 N N . LEU B 2 16 ? 18.20606 -8.74288 10.67362 1.000 49.24544 76 LEU B N 1
ATOM 583 C CA . LEU B 2 16 ? 19.43562 -8.12238 11.13238 1.000 53.88685 76 LEU B CA 1
ATOM 584 C C . LEU B 2 16 ? 19.42969 -7.71238 12.60102 1.000 57.37446 76 LEU B C 1
ATOM 585 O O . LEU B 2 16 ? 20.46480 -7.23130 13.08937 1.000 52.45902 76 LEU B O 1
ATOM 590 N N . GLY B 2 17 ? 18.32271 -7.87549 13.31999 1.000 51.84916 77 GLY B N 1
ATOM 591 C CA . GLY B 2 17 ? 18.34491 -7.60687 14.74516 1.000 54.04678 77 GLY B CA 1
ATOM 592 C C . GLY B 2 17 ? 16.98027 -7.28164 15.30622 1.000 55.37420 77 GLY B C 1
ATOM 593 O O . GLY B 2 17 ? 16.05557 -6.87716 14.59790 1.000 53.47354 77 GLY B O 1
ATOM 594 N N . LEU B 2 18 ? 16.87359 -7.45321 16.62383 1.000 54.78545 78 LEU B N 1
ATOM 595 C CA . LEU B 2 18 ? 15.64359 -7.26873 17.38182 1.000 51.94444 78 LEU B CA 1
ATOM 596 C C . LEU B 2 18 ? 15.92820 -6.42314 18.61169 1.000 50.55758 78 LEU B C 1
ATOM 597 O O . LEU B 2 18 ? 16.80349 -6.75809 19.41479 1.000 50.73973 78 LEU B O 1
ATOM 602 N N . THR B 2 19 ? 15.18461 -5.33395 18.75975 1.000 52.91422 79 THR B N 1
ATOM 603 C CA . THR B 2 19 ? 15.28965 -4.45748 19.91921 1.000 55.20366 79 THR B CA 1
ATOM 604 C C . THR B 2 19 ? 13.91170 -4.31997 20.55309 1.000 50.77818 79 THR B C 1
ATOM 605 O O . THR B 2 19 ? 12.97217 -3.83607 19.91427 1.000 52.22666 79 THR B O 1
ATOM 609 N N . ILE B 2 20 ? 13.78554 -4.73296 21.79891 1.000 55.05221 80 ILE B N 1
ATOM 610 C CA . ILE B 2 20 ? 12.52526 -4.62024 22.51949 1.000 48.72886 80 ILE B CA 1
ATOM 611 C C . ILE B 2 20 ? 12.59715 -3.37422 23.38318 1.000 46.80740 80 ILE B C 1
ATOM 612 O O . ILE B 2 20 ? 13.58064 -3.16064 24.10099 1.000 47.27819 80 ILE B O 1
ATOM 617 N N . PHE B 2 21 ? 11.60539 -2.50123 23.25505 1.000 48.39536 81 PHE B N 1
ATOM 618 C CA . PHE B 2 21 ? 11.64330 -1.25372 23.99633 1.000 50.26920 81 PHE B CA 1
ATOM 619 C C . PHE B 2 21 ? 10.41641 -1.01872 24.86015 1.000 45.86361 81 PHE B C 1
ATOM 620 O O . PHE B 2 21 ? 10.35236 0.02123 25.50933 1.000 46.04135 81 PHE B O 1
ATOM 628 N N . GLU B 2 22 ? 9.45238 -1.94020 24.88455 1.000 44.47581 82 GLU B N 1
ATOM 629 C CA . GLU B 2 22 ? 8.31635 -1.87371 25.80020 1.000 46.10568 82 GLU B CA 1
ATOM 630 C C . GLU B 2 22 ? 7.68986 -3.26002 25.91296 1.000 48.52236 82 GLU B C 1
ATOM 631 O O . GLU B 2 22 ? 7.65612 -4.02030 24.93917 1.000 45.28508 82 GLU B O 1
ATOM 637 N N . HIS B 2 23 ? 7.16658 -3.55937 27.10692 1.000 45.98211 83 HIS B N 1
ATOM 638 C CA . HIS B 2 23 ? 6.60136 -4.86817 27.42153 1.000 46.32295 83 HIS B CA 1
ATOM 639 C C . HIS B 2 23 ? 5.66321 -4.73273 28.61838 1.000 47.27459 83 HIS B C 1
ATOM 640 O O . HIS B 2 23 ? 6.05162 -4.15845 29.63789 1.000 49.90514 83 HIS B O 1
ATOM 647 N N . THR B 2 24 ? 4.42055 -5.21892 28.48409 1.000 45.52155 84 THR B N 1
ATOM 648 C CA . THR B 2 24 ? 3.47749 -5.30790 29.59662 1.000 48.73277 84 THR B CA 1
ATOM 649 C C . THR B 2 24 ? 2.65145 -6.58033 29.47299 1.000 47.09227 84 THR B C 1
ATOM 650 O O . THR B 2 24 ? 2.31157 -7.00659 28.36845 1.000 48.06495 84 THR B O 1
ATOM 654 N N . TRP B 2 25 ? 2.32142 -7.17993 30.60492 1.000 42.91342 85 TRP B N 1
ATOM 655 C CA . TRP B 2 25 ? 1.36971 -8.28126 30.61844 1.000 47.84124 85 TRP B CA 1
ATOM 656 C C . TRP B 2 25 ? 0.74317 -8.33072 31.99467 1.000 45.96700 85 TRP B C 1
ATOM 657 O O . TRP B 2 25 ? 1.21594 -7.68753 32.93491 1.000 45.49065 85 TRP B O 1
ATOM 668 N N . SER B 2 26 ? -0.30066 -9.13908 32.11395 1.000 44.37416 86 SER B N 1
ATOM 669 C CA . SER B 2 26 ? -1.01868 -9.22537 33.37516 1.000 50.99593 86 SER B CA 1
ATOM 670 C C . SER B 2 26 ? -1.75023 -10.55426 33.42648 1.000 53.73047 86 SER B C 1
ATOM 671 O O . SER B 2 26 ? -2.37815 -10.95934 32.44417 1.000 48.44654 86 SER B O 1
ATOM 674 N N . GLU B 2 27 ? -1.67131 -11.22002 34.58036 1.000 52.55736 87 GLU B N 1
ATOM 675 C CA . GLU B 2 27 ? -2.34796 -12.50475 34.74242 1.000 56.84064 87 GLU B CA 1
ATOM 676 C C . GLU B 2 27 ? -3.85348 -12.36661 34.57691 1.000 57.14708 87 GLU B C 1
ATOM 677 O O . GLU B 2 27 ? -4.50261 -13.23516 33.98769 1.000 59.36423 87 GLU B O 1
ATOM 683 N N . ALA B 2 28 ? -4.42633 -11.27674 35.09016 1.000 59.26715 88 ALA B N 1
ATOM 684 C CA . ALA B 2 28 ? -5.87503 -11.15094 35.13170 1.000 60.68005 88 ALA B CA 1
ATOM 685 C C . ALA B 2 28 ? -6.45387 -10.89491 33.75146 1.000 62.86340 88 ALA B C 1
ATOM 686 O O . ALA B 2 28 ? -7.63578 -11.17008 33.52073 1.000 66.08184 88 ALA B O 1
ATOM 688 N N . GLU B 2 29 ? -5.64718 -10.37543 32.83775 1.000 55.36716 89 GLU B N 1
ATOM 689 C CA . GLU B 2 29 ? -6.08372 -10.11509 31.48241 1.000 60.02651 89 GLU B CA 1
ATOM 690 C C . GLU B 2 29 ? -5.81346 -11.27372 30.54485 1.000 56.74514 89 GLU B C 1
ATOM 691 O O . GLU B 2 29 ? -6.46691 -11.36037 29.50080 1.000 49.77887 89 GLU B O 1
ATOM 697 N N . ASN B 2 30 ? -4.87082 -12.15544 30.89545 1.000 54.41767 90 ASN B N 1
ATOM 698 C CA . ASN B 2 30 ? -4.37500 -13.17219 29.97352 1.000 51.34624 90 ASN B CA 1
ATOM 699 C C . ASN B 2 30 ? -3.95321 -12.52303 28.66085 1.000 52.15418 90 ASN B C 1
ATOM 700 O O . ASN B 2 30 ? -4.19676 -13.04045 27.56793 1.000 51.30011 90 ASN B O 1
ATOM 705 N N . THR B 2 31 ? -3.33384 -11.35230 28.77549 1.000 49.28380 91 THR B N 1
ATOM 706 C CA . THR B 2 31 ? -2.94326 -10.57256 27.61618 1.000 50.47599 91 THR B CA 1
ATOM 707 C C . THR B 2 31 ? -1.65689 -9.85077 27.96326 1.000 49.55424 91 THR B C 1
ATOM 708 O O . THR B 2 31 ? -1.41739 -9.50868 29.12294 1.000 42.51808 91 THR B O 1
ATOM 712 N N . GLY B 2 32 ? -0.82324 -9.64983 26.94988 1.000 46.72112 92 GLY B N 1
ATOM 713 C CA . GLY B 2 32 ? 0.32383 -8.77508 27.08136 1.000 46.93515 92 GLY B CA 1
ATOM 714 C C . GLY B 2 32 ? 0.75482 -8.29989 25.71211 1.000 44.68971 92 GLY B C 1
ATOM 715 O O . GLY B 2 32 ? 0.29084 -8.79741 24.68909 1.000 45.20861 92 GLY B O 1
ATOM 716 N N . TYR B 2 33 ? 1.68607 -7.34905 25.71284 1.000 47.28933 93 TYR B N 1
ATOM 717 C CA . TYR B 2 33 ? 2.12774 -6.64801 24.51892 1.000 44.96389 93 TYR B CA 1
ATOM 718 C C . TYR B 2 33 ? 3.64770 -6.55529 24.52709 1.000 47.12995 93 TYR B C 1
ATOM 719 O O . TYR B 2 33 ? 4.27143 -6.49571 25.58874 1.000 42.32927 93 TYR B O 1
ATOM 728 N N . VAL B 2 34 ? 4.24128 -6.51414 23.33375 1.000 45.28936 94 VAL B N 1
ATOM 729 C CA . VAL B 2 34 ? 5.68786 -6.36905 23.17453 1.000 39.75699 94 VAL B CA 1
ATOM 730 C C . VAL B 2 34 ? 5.90249 -5.40184 22.01974 1.000 45.03426 94 VAL B C 1
ATOM 731 O O . VAL B 2 34 ? 5.50307 -5.69264 20.88591 1.000 46.17311 94 VAL B O 1
ATOM 735 N N . SER B 2 35 ? 6.51106 -4.25455 22.29544 1.000 44.54367 95 SER B N 1
ATOM 736 C CA . SER B 2 35 ? 6.87102 -3.29966 21.25687 1.000 48.88804 95 SER B CA 1
ATOM 737 C C . SER B 2 35 ? 8.31334 -3.52410 20.84039 1.000 52.43322 95 SER B C 1
ATOM 738 O O . SER B 2 35 ? 9.18696 -3.70236 21.69468 1.000 50.80208 95 SER B O 1
ATOM 741 N N . PHE B 2 36 ? 8.57628 -3.48068 19.53228 1.000 50.34071 96 PHE B N 1
ATOM 742 C CA . PHE B 2 36 ? 9.91582 -3.85471 19.09378 1.000 50.76770 96 PHE B CA 1
ATOM 743 C C . PHE B 2 36 ? 10.26246 -3.24415 17.73375 1.000 55.80966 96 PHE B C 1
ATOM 744 O O . PHE B 2 36 ? 9.38919 -2.87323 16.93675 1.000 54.41704 96 PHE B O 1
ATOM 752 N N . ILE B 2 37 ? 11.56989 -3.13582 17.49543 1.000 51.93087 97 ILE B N 1
ATOM 753 C CA . ILE B 2 37 ? 12.13782 -2.80356 16.19498 1.000 55.36629 97 ILE B CA 1
ATOM 754 C C . ILE B 2 37 ? 12.84189 -4.04640 15.68543 1.000 53.30960 97 ILE B C 1
ATOM 755 O O . ILE B 2 37 ? 13.74900 -4.56339 16.35133 1.000 54.36295 97 ILE B O 1
ATOM 760 N N . ALA B 2 38 ? 12.42635 -4.53234 14.51838 1.000 49.82334 98 ALA B N 1
ATOM 761 C CA . ALA B 2 38 ? 13.06223 -5.67252 13.86615 1.000 48.34516 98 ALA B CA 1
ATOM 762 C C . ALA B 2 38 ? 13.66018 -5.16992 12.56048 1.000 52.91475 98 ALA B C 1
ATOM 763 O O . ALA B 2 38 ? 12.92778 -4.73137 11.66759 1.000 53.47421 98 ALA B O 1
ATOM 765 N N . ARG B 2 39 ? 14.98546 -5.22170 12.45917 1.000 51.96824 99 ARG B N 1
ATOM 766 C CA . ARG B 2 39 ? 15.69646 -4.73144 11.29441 1.000 52.24149 99 ARG B CA 1
ATOM 767 C C . ARG B 2 39 ? 15.96150 -5.87651 10.32448 1.000 52.49485 99 ARG B C 1
ATOM 768 O O . ARG B 2 39 ? 16.13192 -7.03651 10.71645 1.000 51.12419 99 ARG B O 1
ATOM 776 N N . PHE B 2 40 ? 15.94375 -5.54921 9.03964 1.000 55.06483 100 PHE B N 1
ATOM 777 C CA . PHE B 2 40 ? 15.96989 -6.56917 8.00487 1.000 55.29361 100 PHE B CA 1
ATOM 778 C C . PHE B 2 40 ? 16.52593 -5.97020 6.72860 1.000 55.99867 100 PHE B C 1
ATOM 779 O O . PHE B 2 40 ? 16.75325 -4.76265 6.62415 1.000 57.66478 100 PHE B O 1
ATOM 787 N N . SER B 2 41 ? 16.68107 -6.82312 5.73198 1.000 55.46089 101 SER B N 1
ATOM 788 C CA . SER B 2 41 ? 16.96798 -6.38480 4.38204 1.000 58.95912 101 SER B CA 1
ATOM 789 C C . SER B 2 41 ? 16.17828 -7.28244 3.44893 1.000 61.56070 101 SER B C 1
ATOM 790 O O . SER B 2 41 ? 15.96492 -8.46556 3.74337 1.000 59.12851 101 SER B O 1
ATOM 793 N N . GLU B 2 42 ? 15.71289 -6.70163 2.34765 1.000 63.42156 102 GLU B N 1
ATOM 794 C CA . GLU B 2 42 ? 14.98693 -7.44250 1.32737 1.000 67.23547 102 GLU B CA 1
ATOM 795 C C . G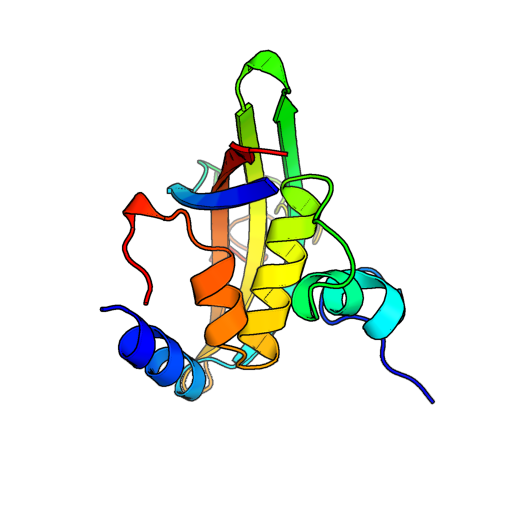LU B 2 42 ? 15.40993 -6.90635 -0.02860 1.000 64.57876 102 GLU B C 1
ATOM 796 O O . GLU B 2 42 ? 15.39691 -5.69123 -0.25228 1.000 58.31906 102 GLU B O 1
ATOM 802 N N . GLN B 2 43 ? 15.82480 -7.82023 -0.90492 1.000 67.92070 103 GLN B N 1
ATOM 803 C CA . GLN B 2 43 ? 16.35723 -7.48103 -2.22814 1.000 70.96866 103 GLN B CA 1
ATOM 804 C C . GLN B 2 43 ? 17.44589 -6.41124 -2.14268 1.000 71.40278 103 GLN B C 1
ATOM 805 O O . GLN B 2 43 ? 17.53935 -5.51961 -2.99312 1.000 73.95217 103 GLN B O 1
ATOM 811 N N . GLY B 2 44 ? 18.27540 -6.49433 -1.09656 1.000 65.34310 104 GLY B N 1
ATOM 812 C CA . GLY B 2 44 ? 19.41237 -5.61098 -0.93528 1.000 60.77890 104 GLY B CA 1
ATOM 813 C C . GLY B 2 44 ? 19.14788 -4.29299 -0.23435 1.000 65.57294 104 GLY B C 1
ATOM 814 O O . GLY B 2 44 ? 20.10252 -3.53649 -0.00724 1.000 68.17902 104 GLY B O 1
ATOM 815 N N . LYS B 2 45 ? 17.90121 -3.98881 0.12657 1.000 65.11384 105 LYS B N 1
ATOM 816 C CA . LYS B 2 45 ? 17.56102 -2.72842 0.78816 1.000 66.73207 105 LYS B CA 1
ATOM 817 C C . LYS B 2 45 ? 17.28103 -2.94762 2.27248 1.000 63.55859 105 LYS B C 1
ATOM 818 O O . LYS B 2 45 ? 16.51184 -3.84047 2.63297 1.000 63.54228 105 LYS B O 1
ATOM 824 N N . ASN B 2 46 ? 17.89584 -2.11885 3.11956 1.000 60.99047 106 ASN B N 1
ATOM 825 C CA . ASN B 2 46 ? 17.60606 -2.11072 4.54864 1.000 61.82740 106 ASN B CA 1
ATOM 826 C C . ASN B 2 46 ? 16.24492 -1.47639 4.82888 1.000 64.51454 106 ASN B C 1
ATOM 827 O O . ASN B 2 46 ? 15.80765 -0.56570 4.11754 1.000 67.45234 106 ASN B O 1
ATOM 832 N N . GLY B 2 47 ? 15.58828 -1.95489 5.88616 1.000 60.14153 107 GLY B N 1
ATOM 833 C CA . GLY B 2 47 ? 14.33917 -1.41146 6.39217 1.000 56.08333 107 GLY B CA 1
ATOM 834 C C . GLY B 2 47 ? 14.15210 -1.89378 7.81576 1.000 61.99350 107 GLY B C 1
ATOM 835 O O . GLY B 2 47 ? 14.92327 -2.71995 8.31303 1.000 55.73328 107 GLY B O 1
ATOM 836 N N . ALA B 2 48 ? 13.10229 -1.37959 8.47150 1.000 61.25803 108 ALA B N 1
ATOM 837 C CA . ALA B 2 48 ? 12.85690 -1.66738 9.88086 1.000 58.87854 108 ALA B CA 1
ATOM 838 C C . ALA B 2 48 ? 11.36567 -1.74968 10.17906 1.000 61.71597 108 ALA B C 1
ATOM 839 O O . ALA B 2 48 ? 10.59649 -0.86110 9.79547 1.000 62.58116 108 ALA B O 1
ATOM 841 N N . ILE B 2 49 ? 10.96856 -2.81249 10.87158 1.000 54.69384 109 ILE B N 1
ATOM 842 C CA . ILE B 2 49 ? 9.61273 -2.94986 11.38141 1.000 57.13944 109 ILE B CA 1
ATOM 843 C C . ILE B 2 49 ? 9.55987 -2.35367 12.78081 1.000 59.51827 109 ILE B C 1
ATOM 844 O O . ILE B 2 49 ? 10.37527 -2.69900 13.64224 1.000 57.90431 109 ILE B O 1
ATOM 849 N N . ILE B 2 50 ? 8.61323 -1.45262 13.00773 1.000 52.51946 110 ILE B N 1
ATOM 850 C CA . ILE B 2 50 ? 8.26113 -1.00050 14.33999 1.000 55.16371 110 ILE B CA 1
ATOM 851 C C . ILE B 2 50 ? 6.82359 -1.42585 14.58537 1.000 54.94427 110 ILE B C 1
ATOM 852 O O . ILE B 2 50 ? 5.93721 -1.12205 13.77992 1.000 58.78486 110 ILE B O 1
ATOM 857 N N . GLU B 2 51 ? 6.60098 -2.15570 15.67935 1.000 52.26107 111 GLU B N 1
ATOM 858 C CA . GLU B 2 51 ? 5.35477 -2.87975 15.88455 1.000 52.88588 111 GLU B CA 1
ATOM 859 C C . GLU B 2 51 ? 5.16574 -3.15333 17.37294 1.000 53.21013 111 GLU B C 1
ATOM 860 O O . GLU B 2 51 ? 6.13942 -3.30486 18.12096 1.000 52.85015 111 GLU B O 1
ATOM 866 N N . ARG B 2 52 ? 3.90577 -3.20024 17.80002 1.000 56.04256 112 ARG B N 1
ATOM 867 C CA . ARG B 2 52 ? 3.53120 -3.62013 19.15158 1.000 50.03526 112 ARG B CA 1
ATOM 868 C C . ARG B 2 52 ? 2.65732 -4.85249 18.97848 1.000 50.19941 112 ARG B C 1
ATOM 869 O O . ARG B 2 52 ? 1.47664 -4.73349 18.64590 1.000 49.99084 112 ARG B O 1
ATOM 877 N N . SER B 2 53 ? 3.24113 -6.03487 19.15814 1.000 47.07658 113 SER B N 1
ATOM 878 C CA . SER B 2 53 ? 2.48249 -7.25921 18.99244 1.000 45.75659 113 SER B CA 1
ATOM 879 C C . SER B 2 53 ? 1.70832 -7.57544 20.26495 1.000 46.02855 113 SER B C 1
ATOM 880 O O . SER B 2 53 ? 2.11995 -7.22586 21.37078 1.000 43.50069 113 SER B O 1
ATOM 883 N N . ARG B 2 54 ? 0.56835 -8.23307 20.09675 1.000 47.60789 114 ARG B N 1
ATOM 884 C CA . ARG B 2 54 ? -0.27848 -8.60964 21.21187 1.000 47.31632 114 ARG B CA 1
ATOM 885 C C . ARG B 2 54 ? -0.28626 -10.12087 21.32253 1.000 45.25662 114 ARG B C 1
ATOM 886 O O . ARG B 2 54 ? -0.37357 -10.83058 20.31737 1.000 39.91071 114 ARG B O 1
ATOM 894 N N . PHE B 2 55 ? -0.14065 -10.59494 22.54761 1.000 40.81330 115 PHE B N 1
ATOM 895 C CA . PHE B 2 55 ? -0.07561 -12.00741 22.84829 1.000 43.00867 115 PHE B CA 1
ATOM 896 C C . PHE B 2 55 ? -1.17293 -12.29256 23.84943 1.000 42.86391 115 PHE B C 1
ATOM 897 O O . PHE B 2 55 ? -1.55353 -11.41714 24.62842 1.000 43.37089 115 PHE B O 1
ATOM 905 N N . ILE B 2 56 ? -1.71340 -13.50169 23.82575 1.000 41.70114 116 ILE B N 1
ATOM 906 C CA . ILE B 2 56 ? -2.67923 -13.84862 24.85032 1.000 49.46125 116 ILE B CA 1
ATOM 907 C C . ILE B 2 56 ? -2.40772 -15.27146 25.30481 1.000 48.02436 116 ILE B C 1
ATOM 908 O O . ILE B 2 56 ? -1.82490 -16.08568 24.58162 1.000 43.98411 116 ILE B O 1
ATOM 913 N N . LYS B 2 57 ? -2.86212 -15.56160 26.51918 1.000 48.13549 117 LYS B N 1
ATOM 914 C CA . LYS B 2 57 ? -2.55941 -16.80042 27.21934 1.000 50.67638 117 LYS B CA 1
ATOM 915 C C . LYS B 2 57 ? -3.72182 -17.77605 27.09451 1.000 47.60965 117 LYS B C 1
ATOM 916 O O . LYS B 2 57 ? -4.87960 -17.39354 27.29284 1.000 45.55655 117 LYS B O 1
ATOM 922 N N . GLU B 2 58 ? -3.41474 -19.02847 26.75884 1.000 47.66359 118 GLU B N 1
ATOM 923 C CA . GLU B 2 58 ? -4.38775 -20.11848 26.79167 1.000 49.71314 118 GLU B CA 1
ATOM 924 C C . GLU B 2 58 ? -3.73929 -21.30472 27.48345 1.000 53.10919 118 GLU B C 1
ATOM 925 O O . GLU B 2 58 ? -2.71165 -21.80667 27.01528 1.000 53.27627 118 GLU B O 1
ATOM 931 N N . ASN B 2 59 ? -4.32113 -21.72497 28.60358 1.000 56.45751 119 ASN B N 1
ATOM 932 C CA . ASN B 2 59 ? -3.99209 -22.97884 29.27230 1.000 63.42152 119 ASN B CA 1
ATOM 933 C C . ASN B 2 59 ? -2.61169 -22.97091 29.91994 1.000 65.35404 119 ASN B C 1
ATOM 934 O O . ASN B 2 59 ? -1.78818 -22.08839 29.66955 1.000 60.48244 119 ASN B O 1
ATOM 939 N N . GLY B 2 60 ? -2.37310 -23.94267 30.79255 1.000 82.55579 120 GLY B N 1
ATOM 940 C CA . GLY B 2 60 ? -1.19409 -23.95172 31.64480 1.000 85.16808 120 GLY B CA 1
ATOM 941 C C . GLY B 2 60 ? -1.50128 -23.71858 33.12018 1.000 85.70020 120 GLY B C 1
ATOM 942 O O . GLY B 2 60 ? -2.60505 -23.28810 33.49739 1.000 82.34079 120 GLY B O 1
ATOM 944 N N . GLN C 3 1 ? 0.38088 -20.94344 28.69719 1.000 56.07268 121 GLN C N 1
ATOM 945 C CA . GLN C 3 1 ? 1.07525 -20.81249 27.41058 1.000 54.41694 121 GLN C CA 1
ATOM 946 C C . GLN C 3 1 ? 0.61575 -19.59565 26.59312 1.000 51.02235 121 GLN C C 1
ATOM 947 O O . GLN C 3 1 ? -0.57558 -19.38182 26.36799 1.000 49.62193 121 GLN C O 1
ATOM 953 N N . TRP C 3 2 ? 1.57793 -18.80050 26.13820 1.000 49.61828 122 TRP C N 1
ATOM 954 C CA . TRP C 3 2 ? 1.29217 -17.58984 25.38692 1.000 46.84549 122 TRP C CA 1
ATOM 955 C C . TRP C 3 2 ? 1.28333 -17.85386 23.88369 1.000 46.93284 122 TRP C C 1
ATOM 956 O O . TRP C 3 2 ? 2.03643 -18.68777 23.37459 1.000 46.95487 122 TRP C O 1
ATOM 967 N N . TYR C 3 3 ? 0.42317 -17.12293 23.17209 1.000 43.30580 123 TYR C N 1
ATOM 968 C CA . TYR C 3 3 ? 0.28874 -17.24851 21.72442 1.000 48.03105 123 TYR C CA 1
ATOM 969 C C . TYR C 3 3 ? 0.27143 -15.86909 21.09681 1.000 45.11498 123 TYR C C 1
ATOM 970 O O . TYR C 3 3 ? -0.34010 -14.94659 21.63878 1.000 42.96188 123 TYR C O 1
ATOM 979 N N . TYR C 3 4 ? 0.94407 -15.73081 19.95494 1.000 46.41411 124 TYR C N 1
ATOM 980 C CA . TYR C 3 4 ? 0.82221 -14.51687 19.16302 1.000 46.10445 124 TYR C CA 1
ATOM 981 C C . TYR C 3 4 ? -0.55976 -14.45148 18.51526 1.000 42.16879 124 TYR C C 1
ATOM 982 O O . TYR C 3 4 ? -1.11151 -15.47525 18.10806 1.000 45.38679 124 TYR C O 1
ATOM 991 N N . ILE C 3 5 ? -1.12198 -13.23891 18.41548 1.000 44.90990 125 ILE C N 1
ATOM 992 C CA . ILE C 3 5 ? -2.45537 -13.08441 17.81960 1.000 47.31271 125 ILE C CA 1
ATOM 993 C C . ILE C 3 5 ? -2.46413 -11.97792 16.76149 1.000 49.78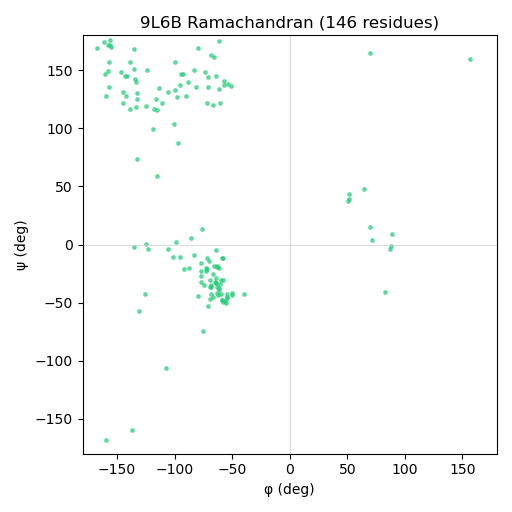068 125 ILE C C 1
ATOM 994 O O . ILE C 3 5 ? -2.80215 -12.23693 15.60302 1.000 52.28083 125 ILE C O 1
ATOM 999 N N . ASP C 3 6 ? -2.08949 -10.75018 17.11798 1.000 51.72344 126 ASP C N 1
ATOM 1000 C CA . ASP C 3 6 ? -2.10832 -9.65364 16.14078 1.000 50.21883 126 ASP C CA 1
ATOM 1001 C C . ASP C 3 6 ? -1.18840 -8.54012 16.63717 1.000 52.38452 126 ASP C C 1
ATOM 1002 O O . ASP C 3 6 ? -0.42740 -8.72680 17.59413 1.000 51.56164 126 ASP C O 1
ATOM 1007 N N . GLY C 3 7 ? -1.27256 -7.36879 16.01120 1.000 47.75970 127 GLY C N 1
ATOM 1008 C CA . GLY C 3 7 ? -0.42823 -6.26572 16.43424 1.000 48.42028 127 GLY C CA 1
ATOM 1009 C C . GLY C 3 7 ? -0.87160 -4.95767 15.81846 1.000 53.67462 127 GLY C C 1
ATOM 1010 O O . GLY C 3 7 ? -1.71322 -4.92582 14.92302 1.000 58.07962 127 GLY C O 1
ATOM 1011 N N . THR C 3 8 ? -0.30331 -3.86220 16.32849 1.000 54.49908 128 THR C N 1
ATOM 1012 C CA . THR C 3 8 ? -0.50857 -2.53974 15.75038 1.000 59.33695 128 THR C CA 1
ATOM 1013 C C . THR C 3 8 ? 0.83464 -1.82680 15.66637 1.000 62.04132 128 THR C C 1
ATOM 1014 O O . THR C 3 8 ? 1.83019 -2.26803 16.23567 1.000 60.03889 128 THR C O 1
ATOM 1018 N N . ARG C 3 9 ? 0.85624 -0.71164 14.93672 1.000 67.78275 129 ARG C N 1
ATOM 1019 C CA . ARG C 3 9 ? 2.05704 0.09298 14.77168 1.000 70.78021 129 ARG C CA 1
ATOM 1020 C C . ARG C 3 9 ? 1.96977 1.28389 15.72010 1.000 76.19201 129 ARG C C 1
ATOM 1021 O O . ARG C 3 9 ? 1.27492 2.26087 15.40797 1.000 78.19229 129 ARG C O 1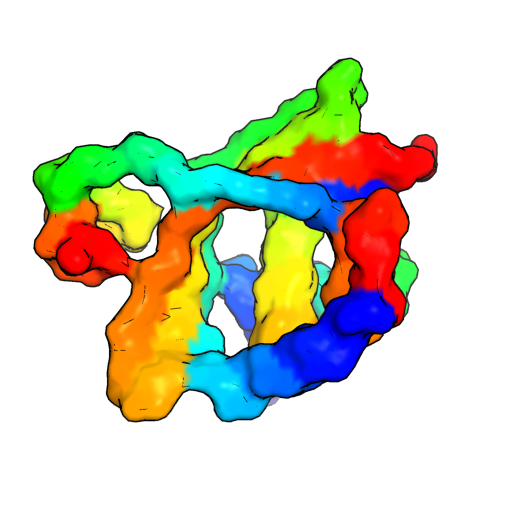
ATOM 1029 N N . PRO C 3 10 ? 2.68729 1.28197 16.84927 1.000 78.16513 130 PRO C N 1
ATOM 1030 C CA . PRO C 3 10 ? 2.43337 2.29877 17.88329 1.000 80.70027 130 PRO C CA 1
ATOM 1031 C C . PRO C 3 10 ? 2.75695 3.69782 17.38088 1.000 93.96375 130 PRO C C 1
ATOM 1032 O O . PRO C 3 10 ? 3.68807 3.89485 16.59445 1.000 95.79134 130 PRO C O 1
ATOM 1036 N N . GLN C 3 11 ? 1.96813 4.67655 17.83519 1.000 100.03039 131 GLN C N 1
ATOM 1037 C CA . GLN C 3 11 ? 2.17294 6.06108 17.41578 1.000 105.65267 131 GLN C CA 1
ATOM 1038 C C . GLN C 3 11 ? 3.44097 6.61534 18.05663 1.000 111.11380 131 GLN C C 1
ATOM 1039 O O . GLN C 3 11 ? 3.56979 6.63350 19.28750 1.000 108.53720 131 GLN C O 1
ATOM 1045 N N . LEU C 3 12 ? 4.37552 7.06420 17.21723 1.000 117.24657 132 LEU C N 1
ATOM 1046 C CA . LEU C 3 12 ? 5.62531 7.67243 17.66793 1.000 121.36856 132 LEU C CA 1
ATOM 1047 C C . LEU C 3 12 ? 6.00216 8.77339 16.68465 1.000 129.14512 132 LEU C C 1
ATOM 1048 O O . LEU C 3 12 ? 6.16216 8.50873 15.48649 1.000 131.05333 132 LEU C O 1
ATOM 1053 N N . GLY C 3 13 ? 6.13631 10.00391 17.19101 1.000 130.28065 133 GLY C N 1
ATOM 1054 C CA . GLY C 3 13 ? 6.41379 11.13824 16.33055 1.000 134.34077 133 GLY C CA 1
ATOM 1055 C C . GLY C 3 13 ? 7.79864 11.08521 15.71288 1.000 136.33271 133 GLY C C 1
ATOM 1056 O O . GLY C 3 13 ? 8.69243 10.36821 16.16388 1.000 136.09956 133 GLY C O 1
ATOM 1057 N N . ARG C 3 14 ? 7.98126 11.88665 14.65997 1.000 135.31559 134 ARG C N 1
ATOM 1058 C CA . ARG C 3 14 ? 9.19736 11.79474 13.85957 1.000 135.36288 134 ARG C CA 1
ATOM 1059 C C . ARG C 3 14 ? 10.40929 12.44222 14.52657 1.000 136.93189 134 ARG C C 1
ATOM 1060 O O . ARG C 3 14 ? 11.54440 12.08433 14.19613 1.000 134.08904 134 ARG C O 1
ATOM 1068 N N . ASN C 3 15 ? 10.20682 13.37748 15.45472 1.000 138.50527 135 ASN C N 1
ATOM 1069 C CA . ASN C 3 15 ? 11.31870 14.05006 16.11870 1.000 138.98277 135 ASN C CA 1
ATOM 1070 C C . ASN C 3 15 ? 11.68953 13.42108 17.45903 1.000 135.61041 135 ASN C C 1
ATOM 1071 O O . ASN C 3 15 ? 12.73648 13.76672 18.01900 1.000 135.34937 135 ASN C O 1
ATOM 1076 N N . ASP C 3 16 ? 10.87173 12.50593 17.97667 1.000 134.02710 136 ASP C N 1
ATOM 1077 C CA . ASP C 3 16 ? 11.08667 11.94973 19.30254 1.000 131.76165 136 ASP C CA 1
ATOM 1078 C C . ASP C 3 16 ? 12.37541 11.12880 19.34553 1.000 129.32922 136 ASP C C 1
ATOM 1079 O O . ASP C 3 16 ? 12.90621 10.73366 18.30204 1.000 129.03403 136 ASP C O 1
ATOM 1084 N N . PRO C 3 17 ? 12.90976 10.87504 20.54334 1.000 127.72511 137 PRO C N 1
ATOM 1085 C CA . PRO C 3 17 ? 14.08133 9.98916 20.65300 1.000 126.05290 137 PRO C CA 1
ATOM 1086 C C . PRO C 3 17 ? 13.75470 8.59556 20.13366 1.000 122.47893 137 PRO C C 1
ATOM 1087 O O . PRO C 3 17 ? 12.82994 7.93814 20.61704 1.000 123.01495 137 PRO C O 1
ATOM 1091 N N . CYS C 3 18 ? 14.51627 8.15350 19.13316 1.000 120.81449 138 CYS C N 1
ATOM 1092 C CA . CYS C 3 18 ? 14.24900 6.86691 18.50154 1.000 116.83391 138 CYS C CA 1
ATOM 1093 C C . CYS C 3 18 ? 14.28083 5.75272 19.54872 1.000 110.74480 138 CYS C C 1
ATOM 1094 O O . CYS C 3 18 ?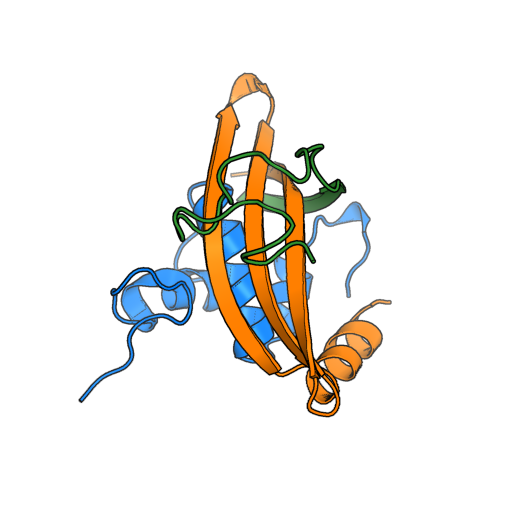 15.14088 5.76230 20.43957 1.000 110.30987 138 CYS C O 1
ATOM 1097 N N . PRO C 3 19 ? 13.33709 4.80386 19.49870 1.000 107.28099 139 PRO C N 1
ATOM 1098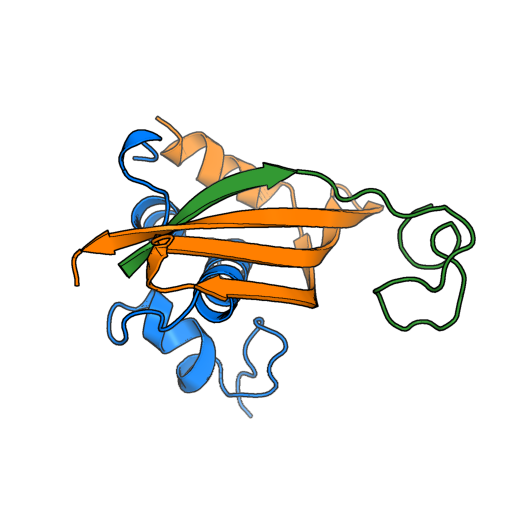 C CA . PRO C 3 19 ? 13.37815 3.67136 20.44547 1.000 99.56313 139 PRO C CA 1
ATOM 1099 C C . PRO C 3 19 ? 14.60794 2.79125 20.28048 1.000 101.50981 139 PRO C C 1
ATOM 1100 O O . PRO C 3 19 ? 14.94030 2.03010 21.19913 1.000 97.33594 139 PRO C O 1
ATOM 1104 N N . CYS C 3 20 ? 15.28700 2.87455 19.13228 1.000 106.51578 140 CYS C N 1
ATOM 1105 C CA . CYS C 3 20 ? 16.57449 2.22832 18.89932 1.000 108.32695 140 CYS C CA 1
ATOM 1106 C C . CYS C 3 20 ? 17.64782 2.67113 19.88455 1.000 111.96334 140 CYS C C 1
ATOM 1107 O O . CYS C 3 20 ? 18.71655 2.05142 19.92372 1.000 111.85589 140 CYS C O 1
ATOM 1110 N N . GLY C 3 21 ? 17.40132 3.72860 20.66088 1.000 113.04815 141 GLY C N 1
ATOM 1111 C CA . GLY C 3 21 ? 18.40203 4.28256 21.54991 1.000 114.99372 141 GLY C CA 1
ATOM 1112 C C . GLY C 3 21 ? 19.53001 5.02155 20.86434 1.000 119.02651 141 GLY C C 1
ATOM 1113 O O . GLY C 3 21 ? 20.45850 5.46861 21.54568 1.000 119.42095 141 GLY C O 1
ATOM 1114 N N . SER C 3 22 ? 19.47467 5.17745 19.53498 1.000 117.91539 142 SER C N 1
ATOM 1115 C CA . SER C 3 22 ? 20.53980 5.81772 18.76534 1.000 121.02789 142 SER C CA 1
ATOM 1116 C C . SER C 3 22 ? 20.73407 7.28843 19.12738 1.000 124.68178 142 SER C C 1
ATOM 1117 O O . SER C 3 22 ? 21.67590 7.91123 18.61411 1.000 123.40059 142 SER C O 1
ATOM 1120 N N . GLY C 3 23 ? 19.88545 7.85602 19.99203 1.000 126.09065 143 GLY C N 1
ATOM 1121 C CA . GLY C 3 23 ? 19.98321 9.25933 20.35100 1.000 125.07617 143 GLY C CA 1
ATOM 1122 C C . GLY C 3 23 ? 19.31337 10.16674 19.33961 1.000 126.32259 143 GLY C C 1
ATOM 1123 O O . GLY C 3 23 ? 18.62977 11.12453 19.71385 1.000 126.01718 143 GLY C O 1
ATOM 1124 N N . LYS C 3 24 ? 19.49233 9.85375 18.05172 1.000 127.91065 144 LYS C N 1
ATOM 1125 C CA . LYS C 3 24 ? 18.91689 10.60401 16.93783 1.000 128.98872 144 LYS C CA 1
ATOM 1126 C C . LYS C 3 24 ? 17.39190 10.59099 16.98013 1.000 130.62171 144 LYS C C 1
ATOM 1127 O O . LYS C 3 24 ? 16.79339 9.92277 17.82979 1.000 131.39638 144 LYS C O 1
ATOM 1133 N N . LYS C 3 25 ? 16.75157 11.31879 16.06881 1.000 131.83793 145 LYS C N 1
ATOM 1134 C CA . LYS C 3 25 ? 15.29912 11.36566 16.05312 1.000 132.91896 145 LYS C CA 1
ATOM 1135 C C . LYS C 3 25 ? 14.72908 10.11509 15.38410 1.000 132.52348 145 LYS C C 1
ATOM 1136 O O . LYS C 3 25 ? 15.44627 9.31034 14.77894 1.000 128.79133 145 LYS C O 1
ATOM 1142 N N . PHE C 3 26 ? 13.41093 9.95025 15.52119 1.000 132.28688 146 PHE C N 1
ATOM 1143 C CA . PHE C 3 26 ? 12.73868 8.80644 14.91314 1.000 132.97561 146 PHE C CA 1
ATOM 1144 C C . PHE C 3 26 ? 12.84345 8.84926 13.39353 1.000 133.75834 146 PHE C C 1
ATOM 1145 O O . PHE C 3 26 ? 13.08050 7.81829 12.75224 1.000 130.95175 146 PHE C O 1
ATOM 1153 N N . LYS C 3 27 ? 12.68308 10.03779 12.80249 1.000 136.30548 147 LYS C N 1
ATOM 1154 C CA . LYS C 3 27 ? 12.82083 10.25601 11.36614 1.000 134.74222 147 LYS C CA 1
ATOM 1155 C C . LYS C 3 27 ? 14.27720 10.28875 10.91011 1.000 134.11591 147 LYS C C 1
ATOM 1156 O O . LYS C 3 27 ? 14.54799 10.70736 9.77851 1.000 132.95798 147 LYS C O 1
ATOM 1162 N N . LYS C 3 28 ? 15.20930 9.85784 11.76113 1.000 134.00477 148 LYS C N 1
ATOM 1163 C CA . LYS C 3 28 ? 16.63516 9.77058 11.45745 1.000 133.25934 148 LYS C CA 1
ATOM 1164 C C . LYS C 3 28 ? 17.20387 8.38179 11.70968 1.000 131.57310 148 LYS C C 1
ATOM 1165 O O . LYS C 3 28 ? 17.97717 7.87979 10.88650 1.000 129.35471 148 LYS C O 1
ATOM 1171 N N . CYS C 3 29 ? 16.82844 7.74142 12.81721 1.000 128.93523 149 CYS C N 1
ATOM 1172 C CA . CYS C 3 29 ? 17.41611 6.46636 13.20677 1.000 125.69821 149 CYS C CA 1
ATOM 1173 C C . CYS C 3 29 ? 16.87723 5.32046 12.34604 1.000 125.24526 149 CYS C C 1
ATOM 1174 O O . CYS C 3 29 ? 17.57682 4.83701 11.44780 1.000 120.94863 149 CYS C O 1
ATOM 1177 N N . CYS C 3 30 ? 15.62746 4.90391 12.57991 1.000 125.74175 150 CYS C N 1
ATOM 1178 C CA . CYS C 3 30 ? 15.06668 3.71283 11.95632 1.000 121.15842 150 CYS C CA 1
ATOM 1179 C C . CYS C 3 30 ? 13.64904 3.93590 11.43492 1.000 118.15744 150 CYS C C 1
ATOM 1180 O O . CYS C 3 30 ? 13.07032 3.01440 10.84786 1.000 108.44600 150 CYS C O 1
ATOM 1183 N N . GLY C 3 31 ? 13.07369 5.12167 11.63416 1.000 122.80418 151 GLY C N 1
ATOM 1184 C CA . GLY C 3 31 ? 11.75870 5.43681 11.10616 1.000 126.21687 151 GLY C CA 1
ATOM 1185 C C . GLY C 3 31 ? 11.78899 6.54689 10.07280 1.000 133.54479 151 GLY C C 1
ATOM 1186 O O . GLY C 3 31 ? 11.13816 7.58573 10.24132 1.000 134.80166 151 GLY C O 1
ATOM 1187 N N . GLN C 3 32 ? 12.54394 6.32809 8.99592 1.000 133.14569 152 GLN C N 1
ATOM 1188 C CA . GLN C 3 32 ? 12.74196 7.32393 7.94369 1.000 134.40303 152 GLN C CA 1
ATOM 1189 C C . GLN C 3 32 ? 11.42405 7.72569 7.28184 1.000 136.52568 152 GLN C C 1
ATOM 1190 O O . GLN C 3 32 ? 10.85813 6.97172 6.48893 1.000 137.95930 152 GLN C O 1
#